Protein AF-A0A377B4F2-F1 (afdb_monomer_lite)

InterPro domains:
  IPR049312 tRNA uridine 5-carboxymethylaminomethyl modification enzyme, C-terminal, N-terninal subdomain [PF21680] (4-62)

Organism: Escherichia coli (NCBI:txid562)

Sequence (70 aa):
MNAHLTAPLSREASGEDLLRRPEMTYEKLTTLTPFAPALTDEQAAEQVEIQVKYEGYIARQQDEIEKQLA

Secondary structure (DSSP, 8-state):
--TT-SS--SS---HHHHHTSTT--HHHHHTSGGGPSPPS-HHHHHHHHHHHHHHHHHHHHHHHHHHHH-

pLDDT: mean 90.59, std 10.52, range [41.53, 98.06]

Radius of gyration: 15.1 Å; chains: 1; bounding box: 46×29×35 Å

Structure (mmCIF, N/CA/C/O backbone):
data_AF-A0A377B4F2-F1
#
_entry.id   AF-A0A377B4F2-F1
#
loop_
_atom_site.group_PDB
_atom_site.id
_atom_site.type_symbol
_atom_site.label_atom_id
_atom_site.label_alt_id
_atom_site.label_comp_id
_atom_site.label_asym_id
_atom_site.label_entity_id
_atom_site.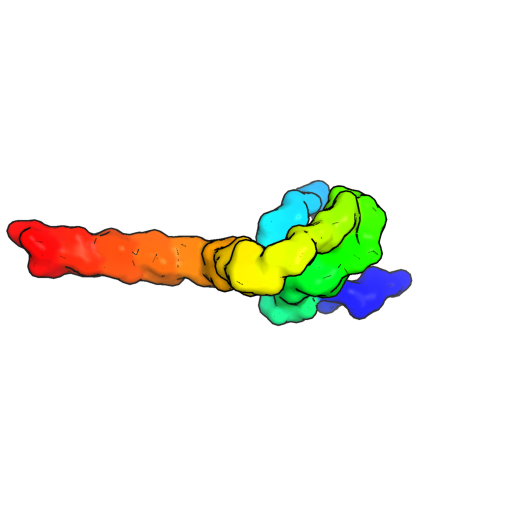label_seq_id
_atom_site.pdbx_PDB_ins_code
_atom_site.Cartn_x
_atom_site.Cartn_y
_atom_site.Cartn_z
_atom_site.occupancy
_atom_site.B_iso_or_equiv
_atom_site.auth_seq_id
_atom_site.auth_comp_id
_atom_site.auth_asym_id
_atom_site.auth_atom_id
_atom_site.pdbx_PDB_model_num
ATOM 1 N N . MET A 1 1 ? 21.153 -12.760 -5.181 1.00 41.53 1 MET A N 1
ATOM 2 C CA . MET A 1 1 ? 20.767 -12.078 -3.927 1.00 41.53 1 MET A CA 1
ATOM 3 C C . MET A 1 1 ? 19.575 -11.201 -4.272 1.00 41.53 1 MET A C 1
ATOM 5 O O . MET A 1 1 ? 19.721 -10.380 -5.167 1.00 41.53 1 MET A O 1
ATOM 9 N N . ASN A 1 2 ? 18.390 -11.454 -3.708 1.00 53.09 2 ASN A N 1
ATOM 10 C CA . ASN A 1 2 ? 17.185 -10.683 -4.039 1.00 53.09 2 ASN A CA 1
ATOM 11 C C . ASN A 1 2 ? 17.361 -9.252 -3.522 1.00 53.09 2 ASN A C 1
ATOM 13 O O . ASN A 1 2 ? 17.220 -9.017 -2.330 1.00 53.09 2 ASN A O 1
ATOM 17 N N . ALA A 1 3 ? 17.699 -8.312 -4.406 1.00 65.94 3 ALA A N 1
ATOM 18 C CA . ALA A 1 3 ? 18.049 -6.935 -4.041 1.00 65.94 3 ALA A CA 1
ATOM 19 C C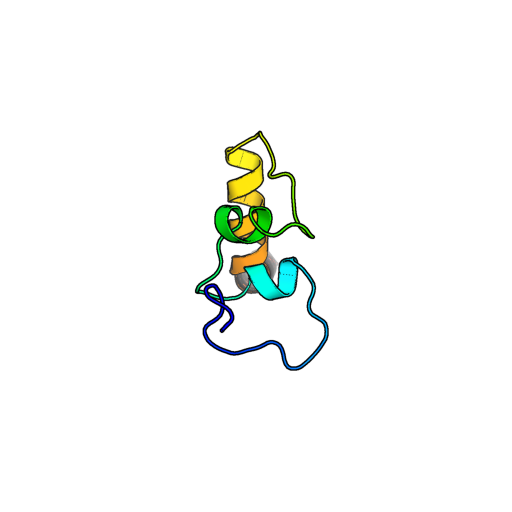 . ALA A 1 3 ? 16.890 -6.134 -3.410 1.00 65.94 3 ALA A C 1
ATOM 21 O O . ALA A 1 3 ? 17.115 -5.058 -2.867 1.00 65.94 3 ALA A O 1
ATOM 22 N N . HIS A 1 4 ? 15.663 -6.659 -3.466 1.00 68.25 4 HIS A N 1
ATOM 23 C CA . HIS A 1 4 ? 14.442 -5.957 -3.066 1.00 68.25 4 HIS A CA 1
ATOM 24 C C . HIS A 1 4 ? 13.756 -6.529 -1.818 1.00 68.25 4 HIS A C 1
ATOM 26 O O . HIS A 1 4 ? 12.769 -5.955 -1.370 1.00 68.25 4 HIS A O 1
ATOM 32 N N . LEU A 1 5 ? 14.237 -7.648 -1.260 1.00 71.06 5 LEU A N 1
ATOM 33 C CA . LEU A 1 5 ? 13.601 -8.313 -0.117 1.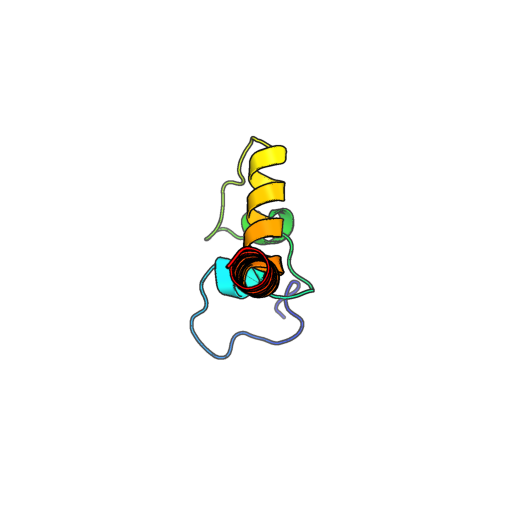00 71.06 5 LEU A CA 1
ATOM 34 C C . LEU A 1 5 ? 14.603 -8.533 1.013 1.00 71.06 5 LEU A C 1
ATOM 36 O O . LEU A 1 5 ? 15.709 -9.020 0.783 1.00 71.06 5 LEU A O 1
ATOM 40 N N . THR A 1 6 ? 14.178 -8.239 2.241 1.00 74.69 6 THR A N 1
ATOM 41 C CA . THR A 1 6 ? 14.988 -8.464 3.451 1.00 74.69 6 THR A CA 1
ATOM 42 C C . THR A 1 6 ? 15.151 -9.951 3.781 1.00 74.69 6 THR A C 1
ATOM 44 O O . THR A 1 6 ? 16.196 -10.370 4.274 1.00 74.69 6 THR A O 1
ATOM 47 N N . ALA A 1 7 ? 14.147 -10.767 3.444 1.00 76.12 7 ALA A N 1
ATOM 48 C CA . ALA A 1 7 ? 14.175 -12.221 3.551 1.00 76.12 7 ALA A CA 1
ATOM 49 C C . ALA A 1 7 ? 13.647 -12.873 2.259 1.00 76.12 7 ALA A C 1
ATOM 51 O O . ALA A 1 7 ? 12.643 -12.403 1.709 1.00 76.12 7 ALA A O 1
ATOM 52 N N . PRO A 1 8 ? 14.285 -13.955 1.771 1.00 77.88 8 PRO A N 1
ATOM 53 C CA . PRO A 1 8 ? 13.860 -14.645 0.559 1.00 77.88 8 PRO A CA 1
ATOM 54 C C . PRO A 1 8 ? 12.464 -15.261 0.712 1.00 77.88 8 PRO A C 1
ATOM 56 O O . PRO A 1 8 ? 12.009 -15.569 1.814 1.00 77.88 8 PRO A O 1
ATOM 59 N N . LEU A 1 9 ? 11.781 -15.448 -0.417 1.00 80.75 9 LEU A N 1
ATOM 60 C CA . LEU A 1 9 ? 10.481 -16.108 -0.449 1.00 80.75 9 LEU A CA 1
ATOM 61 C C . LEU A 1 9 ? 10.654 -17.596 -0.137 1.00 80.75 9 LEU A C 1
ATOM 63 O O . LEU A 1 9 ? 11.410 -18.291 -0.809 1.00 80.75 9 LEU A O 1
ATOM 67 N N . SER A 1 10 ? 9.958 -18.073 0.893 1.00 77.88 10 SER A N 1
ATOM 68 C CA . SER A 1 10 ? 9.926 -19.487 1.290 1.00 77.88 10 SER A CA 1
ATOM 69 C C . SER A 1 10 ? 8.801 -20.278 0.615 1.00 77.88 10 SER A C 1
ATOM 71 O O . SER A 1 10 ? 8.774 -21.503 0.700 1.00 77.88 10 SER A O 1
ATOM 73 N N . ARG A 1 11 ? 7.867 -19.579 -0.037 1.00 82.81 11 ARG A N 1
ATOM 74 C CA . ARG A 1 11 ? 6.702 -20.110 -0.752 1.00 82.81 11 ARG A CA 1
ATOM 75 C C . ARG A 1 11 ? 6.272 -19.138 -1.850 1.00 82.81 11 ARG A C 1
ATOM 77 O O . ARG A 1 11 ? 6.761 -18.008 -1.893 1.00 82.81 11 ARG A O 1
ATOM 84 N N . GLU A 1 12 ? 5.343 -19.575 -2.692 1.00 85.69 12 GLU A N 1
ATOM 85 C CA . GLU A 1 12 ? 4.642 -18.700 -3.632 1.00 85.69 12 GLU A CA 1
ATOM 86 C C . GLU A 1 12 ? 3.963 -17.540 -2.882 1.00 85.69 12 GLU A C 1
ATOM 88 O O . GLU A 1 12 ? 3.410 -17.731 -1.795 1.00 85.69 12 GLU A O 1
ATOM 93 N N . ALA A 1 13 ? 4.070 -16.333 -3.435 1.00 88.62 13 ALA A N 1
ATOM 94 C CA . ALA A 1 13 ? 3.541 -15.104 -2.855 1.00 88.62 13 ALA A CA 1
ATOM 95 C C . ALA A 1 13 ? 2.928 -14.248 -3.965 1.00 88.62 13 ALA A C 1
ATOM 97 O O . ALA A 1 13 ? 3.524 -14.102 -5.036 1.00 88.62 13 ALA A O 1
ATOM 98 N N . SER A 1 14 ? 1.753 -13.681 -3.702 1.00 93.69 14 SER A N 1
ATOM 99 C CA . SER A 1 14 ? 1.107 -12.735 -4.613 1.00 93.69 14 SER A CA 1
ATOM 100 C C . SER A 1 14 ? 1.802 -11.368 -4.579 1.00 93.69 14 SER A C 1
ATOM 102 O O . SER A 1 14 ? 2.548 -11.058 -3.648 1.00 93.69 14 SER A O 1
ATOM 104 N N . GLY A 1 15 ? 1.537 -10.514 -5.573 1.00 93.81 15 GLY A N 1
ATOM 105 C CA . GLY A 1 15 ? 2.012 -9.124 -5.549 1.00 93.81 15 GLY A CA 1
ATOM 106 C C . GLY A 1 15 ? 1.518 -8.359 -4.315 1.00 93.81 15 GLY A C 1
ATOM 107 O O . GLY A 1 15 ? 2.259 -7.570 -3.737 1.00 93.81 15 GLY A O 1
ATOM 108 N N . GLU A 1 16 ? 0.309 -8.668 -3.853 1.00 94.81 16 GLU A N 1
ATOM 109 C CA . GLU A 1 16 ? -0.283 -8.107 -2.639 1.00 94.81 16 GLU A CA 1
ATOM 110 C C . GLU A 1 16 ? 0.484 -8.530 -1.377 1.00 94.81 16 GLU A C 1
ATOM 112 O O . GLU A 1 16 ? 0.835 -7.691 -0.548 1.00 94.81 16 GLU A O 1
ATOM 117 N N . ASP A 1 17 ? 0.856 -9.812 -1.268 1.00 93.62 17 ASP A N 1
ATOM 118 C CA . ASP A 1 17 ? 1.689 -10.315 -0.164 1.00 93.62 17 ASP A CA 1
ATOM 119 C C . ASP A 1 17 ? 3.067 -9.648 -0.121 1.00 93.62 17 ASP A C 1
ATOM 121 O O . ASP A 1 17 ? 3.641 -9.451 0.953 1.00 93.62 17 ASP A O 1
ATOM 125 N N . LEU A 1 18 ? 3.620 -9.314 -1.289 1.00 94.12 18 LEU A N 1
ATOM 126 C CA . LEU A 1 18 ? 4.874 -8.576 -1.392 1.00 94.12 18 LEU A CA 1
ATOM 127 C C . LEU A 1 18 ? 4.688 -7.111 -0.993 1.00 94.12 18 LEU A C 1
ATOM 129 O O . LEU A 1 18 ? 5.533 -6.581 -0.277 1.00 94.12 18 LEU A O 1
ATOM 133 N N . LEU A 1 19 ? 3.594 -6.472 -1.410 1.00 95.31 19 LEU A N 1
ATOM 134 C CA . LEU A 1 19 ? 3.314 -5.058 -1.149 1.00 95.31 19 LEU A CA 1
ATOM 135 C C . LEU A 1 19 ? 2.968 -4.771 0.321 1.00 95.31 19 LEU A C 1
ATOM 137 O O . LEU A 1 19 ? 3.241 -3.676 0.811 1.00 95.31 19 LEU A O 1
ATOM 141 N N . ARG A 1 20 ? 2.462 -5.772 1.055 1.00 93.94 20 ARG A N 1
ATOM 142 C CA . ARG A 1 20 ? 2.307 -5.718 2.521 1.00 93.94 20 ARG A CA 1
ATOM 143 C C . ARG A 1 20 ? 3.642 -5.623 3.272 1.00 93.94 20 ARG A C 1
ATOM 145 O O . ARG A 1 20 ? 3.649 -5.290 4.456 1.00 93.94 20 ARG A O 1
ATOM 152 N N . ARG A 1 21 ? 4.777 -5.936 2.636 1.00 92.44 21 ARG A N 1
ATOM 153 C CA . ARG A 1 21 ? 6.091 -5.874 3.291 1.00 92.44 21 ARG A CA 1
ATOM 154 C C . ARG A 1 21 ? 6.545 -4.419 3.460 1.00 92.44 21 ARG A C 1
ATOM 156 O O . ARG A 1 21 ? 6.505 -3.673 2.482 1.00 92.44 21 ARG A O 1
ATOM 163 N N . PRO A 1 22 ? 7.040 -4.010 4.645 1.00 91.25 22 PRO A N 1
ATOM 164 C CA . PRO A 1 22 ? 7.433 -2.621 4.901 1.00 91.25 22 PRO A CA 1
ATOM 165 C C . PRO A 1 22 ? 8.476 -2.066 3.923 1.00 91.25 22 PRO A C 1
ATOM 167 O O . PRO A 1 22 ? 8.471 -0.875 3.625 1.00 91.25 22 PRO A O 1
ATOM 170 N N . GLU A 1 23 ? 9.373 -2.916 3.416 1.00 92.62 23 GLU A N 1
ATOM 171 C CA . GLU A 1 23 ? 10.431 -2.524 2.480 1.00 92.62 23 GLU A CA 1
ATOM 172 C C . GLU A 1 23 ? 9.965 -2.346 1.020 1.00 92.62 23 GLU A C 1
ATOM 174 O O . GLU A 1 23 ? 10.709 -1.785 0.199 1.00 92.62 23 GLU A O 1
ATOM 179 N N . MET A 1 24 ? 8.759 -2.824 0.689 1.00 94.38 24 MET A N 1
ATOM 180 C CA . MET A 1 24 ? 8.206 -2.831 -0.664 1.00 94.38 24 MET A CA 1
ATOM 181 C C . MET A 1 24 ? 7.310 -1.613 -0.908 1.00 94.38 24 MET A C 1
ATOM 183 O O . MET A 1 24 ? 6.567 -1.182 -0.027 1.00 94.38 24 MET A O 1
ATOM 187 N N . THR A 1 25 ? 7.377 -1.070 -2.120 1.00 96.50 25 THR A N 1
ATOM 188 C CA . THR A 1 25 ? 6.472 -0.027 -2.631 1.00 96.50 25 THR A CA 1
ATOM 189 C C . THR A 1 25 ? 5.868 -0.505 -3.947 1.00 96.50 25 THR A C 1
ATOM 191 O O . THR A 1 25 ? 6.428 -1.396 -4.593 1.00 96.50 25 THR A O 1
ATOM 194 N N . TYR A 1 26 ? 4.745 0.073 -4.361 1.00 97.31 26 TYR A N 1
ATOM 195 C CA . TYR A 1 26 ? 4.083 -0.262 -5.619 1.00 97.31 26 TYR A CA 1
ATOM 196 C C . TYR A 1 26 ? 4.999 0.024 -6.815 1.00 97.31 26 TYR A C 1
ATOM 198 O O . TYR A 1 26 ? 5.135 -0.804 -7.717 1.00 97.31 26 TYR A O 1
ATOM 206 N N . GLU A 1 27 ? 5.716 1.148 -6.772 1.00 96.12 27 GLU A N 1
ATOM 207 C CA . GLU A 1 27 ? 6.735 1.498 -7.765 1.00 96.12 27 GLU A CA 1
ATOM 208 C C . GLU A 1 27 ? 7.794 0.392 -7.887 1.00 96.12 27 GLU A C 1
ATOM 210 O O . GLU A 1 27 ? 8.006 -0.149 -8.969 1.00 96.12 27 GLU A O 1
ATOM 215 N N . LYS A 1 28 ? 8.410 -0.028 -6.771 1.00 95.56 28 LYS A N 1
ATOM 216 C CA . LYS A 1 28 ? 9.416 -1.104 -6.778 1.00 95.56 28 LYS A CA 1
ATOM 217 C C . LYS A 1 28 ? 8.835 -2.422 -7.275 1.00 95.56 28 LYS A C 1
ATOM 219 O O . LYS A 1 28 ? 9.495 -3.121 -8.041 1.00 95.56 28 LYS A O 1
ATOM 224 N N . LEU A 1 29 ? 7.621 -2.763 -6.847 1.00 96.00 29 LEU A N 1
ATOM 225 C CA . LEU A 1 29 ? 6.952 -4.005 -7.219 1.00 96.00 29 LEU A CA 1
ATOM 226 C C . LEU A 1 29 ? 6.742 -4.087 -8.735 1.00 96.00 29 LEU A C 1
ATOM 228 O O . LEU A 1 29 ? 7.066 -5.104 -9.340 1.00 96.00 29 LEU A O 1
ATOM 232 N N . THR A 1 30 ? 6.263 -3.004 -9.345 1.00 96.50 30 THR A N 1
ATOM 233 C CA . THR A 1 30 ? 5.947 -2.937 -10.780 1.00 96.50 30 THR A CA 1
ATOM 234 C C . THR A 1 30 ? 7.179 -2.818 -11.682 1.00 96.50 30 THR A C 1
ATOM 236 O O . THR A 1 30 ? 7.068 -3.026 -12.889 1.00 96.50 30 THR A O 1
ATOM 239 N N . THR A 1 31 ? 8.375 -2.587 -11.119 1.00 95.06 31 THR A N 1
ATOM 240 C CA . THR A 1 31 ? 9.642 -2.772 -11.860 1.00 95.06 31 THR A CA 1
ATOM 241 C C . THR A 1 31 ? 9.962 -4.241 -12.149 1.00 95.06 31 THR A C 1
ATOM 243 O O . THR A 1 31 ? 10.757 -4.538 -13.043 1.00 95.06 31 THR A O 1
ATOM 246 N N . LEU A 1 32 ? 9.360 -5.177 -11.408 1.00 92.88 32 LEU A N 1
ATOM 247 C CA . LEU A 1 32 ? 9.558 -6.605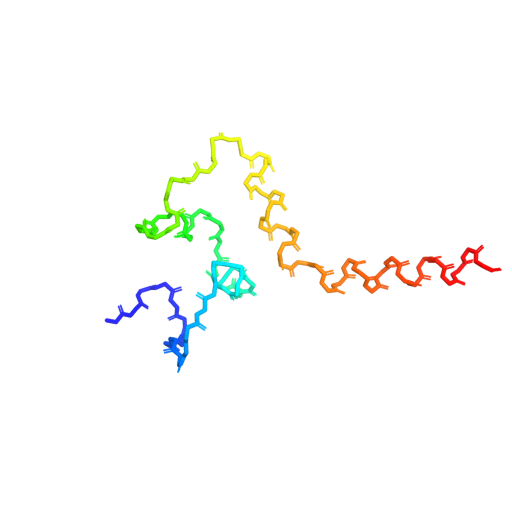 -11.621 1.00 92.88 32 LEU A CA 1
ATOM 248 C C . LEU A 1 32 ? 8.705 -7.062 -12.808 1.00 92.88 32 LEU A C 1
ATOM 250 O O . LEU A 1 32 ? 7.498 -6.835 -12.828 1.00 92.88 32 LEU A O 1
ATOM 254 N N . THR A 1 33 ? 9.306 -7.791 -13.752 1.00 93.38 33 THR A N 1
ATOM 255 C CA . THR A 1 33 ? 8.634 -8.305 -14.962 1.00 93.38 33 THR A CA 1
ATOM 256 C C . THR A 1 33 ? 7.252 -8.934 -14.715 1.00 93.38 33 THR A C 1
ATOM 258 O O . THR A 1 33 ? 6.360 -8.678 -15.518 1.00 93.38 33 THR A O 1
ATOM 261 N N . PRO A 1 34 ? 7.017 -9.719 -13.638 1.00 92.62 34 PRO A N 1
ATOM 262 C CA . PRO A 1 34 ? 5.706 -10.325 -13.386 1.00 92.62 34 PRO A CA 1
ATOM 263 C C . PRO A 1 34 ? 4.595 -9.338 -13.001 1.00 92.62 34 PRO A C 1
ATOM 265 O O . PRO A 1 34 ? 3.425 -9.692 -13.096 1.00 92.62 34 PRO A O 1
ATOM 268 N N . PHE A 1 35 ? 4.945 -8.135 -12.540 1.00 94.81 35 PHE A N 1
ATOM 269 C CA . PHE A 1 35 ? 3.998 -7.124 -12.054 1.00 94.81 35 PHE A CA 1
ATOM 270 C C . PHE A 1 35 ? 4.021 -5.843 -12.897 1.00 94.81 35 PHE A C 1
ATOM 272 O O . PHE A 1 35 ? 3.382 -4.859 -12.539 1.00 94.81 35 PHE A O 1
ATOM 279 N N . ALA A 1 36 ? 4.753 -5.849 -14.010 1.00 93.75 36 ALA A N 1
ATOM 280 C CA . ALA A 1 36 ? 4.744 -4.777 -14.992 1.00 93.75 36 ALA A CA 1
ATOM 281 C C . ALA A 1 36 ? 3.534 -4.910 -15.945 1.00 93.75 36 ALA A C 1
ATOM 283 O O . ALA A 1 36 ? 3.095 -6.030 -16.224 1.00 93.75 36 ALA A O 1
ATOM 284 N N . PRO A 1 37 ? 3.038 -3.801 -16.528 1.00 95.62 37 PRO A N 1
ATOM 285 C CA . PRO A 1 37 ? 3.467 -2.416 -16.317 1.00 95.62 37 PRO A CA 1
ATOM 286 C C . PRO A 1 37 ? 2.843 -1.782 -15.064 1.00 95.62 37 PRO A C 1
ATOM 288 O O . PRO A 1 37 ? 1.819 -2.239 -14.562 1.00 95.62 37 PRO A O 1
ATOM 291 N N . ALA A 1 38 ? 3.444 -0.687 -14.597 1.00 96.69 38 ALA A N 1
ATOM 292 C CA . ALA A 1 38 ? 2.846 0.151 -13.564 1.00 96.69 38 ALA A CA 1
ATOM 293 C C . ALA A 1 38 ? 1.575 0.854 -14.068 1.00 96.69 38 ALA A C 1
ATOM 295 O O . ALA A 1 38 ? 1.436 1.135 -15.264 1.00 96.69 38 ALA A O 1
ATOM 296 N N . LEU A 1 39 ? 0.676 1.192 -13.142 1.00 97.19 39 LEU A N 1
ATOM 297 C CA . LEU A 1 39 ? -0.399 2.144 -13.408 1.00 97.19 39 LEU A CA 1
ATOM 298 C C . LEU A 1 39 ? 0.181 3.508 -13.803 1.00 97.19 39 LEU A C 1
ATOM 300 O O . LEU A 1 39 ? 1.123 3.999 -13.187 1.00 97.19 39 LEU A O 1
ATOM 304 N N . THR A 1 40 ? -0.409 4.127 -14.825 1.00 97.25 40 THR A N 1
ATOM 305 C CA . THR A 1 40 ? -0.050 5.486 -15.264 1.00 97.25 40 THR A CA 1
ATOM 306 C C . THR A 1 40 ? -0.686 6.573 -14.404 1.00 97.25 40 THR A C 1
ATOM 308 O O . THR A 1 40 ? -0.238 7.712 -14.429 1.00 97.25 40 THR A O 1
ATOM 311 N N . ASP A 1 41 ? -1.767 6.238 -13.699 1.00 98.06 41 ASP A N 1
ATOM 312 C CA . ASP A 1 41 ? -2.429 7.129 -12.754 1.00 98.06 41 ASP A CA 1
ATOM 313 C C . ASP A 1 41 ? -1.728 7.024 -11.395 1.00 98.06 41 ASP A C 1
ATOM 315 O O . ASP A 1 41 ? -1.810 5.998 -10.716 1.00 98.06 41 ASP A O 1
ATOM 319 N N . GLU A 1 42 ? -1.025 8.091 -11.022 1.00 96.06 42 GLU A N 1
ATOM 320 C CA . GLU A 1 42 ? -0.259 8.167 -9.779 1.00 96.06 42 GLU A CA 1
ATOM 321 C C . GLU A 1 42 ? -1.153 8.066 -8.537 1.00 96.06 42 GLU A C 1
ATOM 323 O O . GLU A 1 42 ? -0.773 7.408 -7.570 1.00 96.06 42 GLU A O 1
ATOM 328 N N . GLN A 1 43 ? -2.362 8.639 -8.574 1.00 97.81 43 GLN A N 1
ATOM 329 C CA . GLN A 1 43 ? -3.293 8.579 -7.443 1.00 97.81 43 GLN A CA 1
ATOM 330 C C . GLN A 1 43 ? -3.827 7.161 -7.267 1.00 97.81 43 GLN A C 1
ATOM 332 O O . GLN A 1 43 ? -3.914 6.660 -6.148 1.00 97.81 43 GLN A O 1
ATOM 337 N N . ALA A 1 44 ? -4.149 6.482 -8.371 1.00 97.75 44 ALA A N 1
ATOM 338 C CA . ALA A 1 44 ? -4.572 5.088 -8.315 1.00 97.75 44 ALA A CA 1
ATOM 339 C C . ALA A 1 44 ? -3.442 4.174 -7.809 1.00 97.75 44 ALA A C 1
ATOM 341 O O . ALA A 1 44 ? -3.692 3.294 -6.987 1.00 97.75 44 ALA A O 1
ATOM 342 N N . ALA A 1 45 ? -2.203 4.393 -8.261 1.00 97.44 45 ALA A N 1
ATOM 343 C CA . ALA A 1 45 ? -1.034 3.636 -7.814 1.00 97.44 45 ALA A CA 1
ATOM 344 C C . ALA A 1 45 ? -0.772 3.806 -6.307 1.00 97.44 45 ALA A C 1
ATOM 346 O O . ALA A 1 45 ? -0.602 2.817 -5.589 1.00 97.44 45 ALA A O 1
ATOM 347 N N . GLU A 1 46 ? -0.795 5.048 -5.818 1.00 97.06 46 GLU A N 1
ATOM 348 C CA . GLU A 1 46 ? -0.657 5.361 -4.395 1.00 97.06 46 GLU A CA 1
ATOM 349 C C . GLU A 1 46 ? -1.789 4.726 -3.579 1.00 97.06 46 GLU A C 1
ATOM 351 O O . GLU A 1 46 ? -1.544 4.074 -2.561 1.00 97.06 46 GLU A O 1
ATOM 356 N N . GLN A 1 47 ? -3.029 4.839 -4.058 1.00 97.69 47 GLN A N 1
ATOM 357 C CA . GLN A 1 47 ? -4.186 4.297 -3.359 1.00 97.69 47 GLN A CA 1
ATOM 358 C C . GLN A 1 47 ? -4.133 2.767 -3.247 1.00 97.69 47 GLN A C 1
ATOM 360 O O . GLN A 1 47 ? -4.521 2.231 -2.208 1.00 97.69 47 GLN A O 1
ATOM 365 N N . VAL A 1 48 ? -3.620 2.061 -4.262 1.00 97.19 48 VAL A N 1
ATOM 366 C CA . VAL A 1 48 ? -3.381 0.608 -4.195 1.00 97.19 48 VAL A CA 1
ATOM 367 C C . VAL A 1 48 ? -2.368 0.276 -3.099 1.00 97.19 48 VAL A C 1
ATOM 369 O O . VAL A 1 48 ? -2.617 -0.614 -2.286 1.00 97.19 48 VAL A O 1
ATOM 372 N N . GLU A 1 49 ? -1.247 0.998 -3.032 1.00 97.19 49 GLU A N 1
ATOM 373 C CA . GLU A 1 49 ? -0.243 0.783 -1.985 1.00 97.19 49 GLU A CA 1
ATOM 374 C C . GLU A 1 49 ? -0.815 1.013 -0.582 1.00 97.19 49 GLU A C 1
ATOM 376 O O . GLU A 1 49 ? -0.623 0.181 0.309 1.00 97.19 49 GLU A O 1
ATOM 381 N N . ILE A 1 50 ? -1.556 2.107 -0.395 1.00 95.88 50 ILE A N 1
ATOM 382 C CA . ILE A 1 50 ? -2.200 2.448 0.876 1.00 95.88 50 ILE A CA 1
ATOM 383 C C . ILE A 1 50 ? -3.212 1.369 1.266 1.00 95.88 50 ILE A C 1
ATOM 385 O O . ILE A 1 50 ? -3.168 0.861 2.387 1.00 95.88 50 ILE A O 1
ATOM 389 N N . GLN A 1 51 ? -4.110 0.988 0.359 1.00 96.00 51 GLN A N 1
ATOM 390 C CA . GLN A 1 51 ? -5.139 -0.006 0.660 1.00 96.00 51 GLN A CA 1
ATOM 391 C C . GLN A 1 51 ? -4.518 -1.328 1.097 1.00 96.00 51 GLN A C 1
ATOM 393 O O . GLN A 1 51 ? -4.892 -1.843 2.144 1.00 96.00 51 GLN A O 1
ATOM 398 N N . VAL A 1 52 ? -3.518 -1.829 0.372 1.00 96.00 52 VAL A N 1
ATOM 399 C CA . VAL A 1 52 ? -2.880 -3.109 0.706 1.00 96.00 52 VAL A CA 1
ATOM 400 C C . VAL A 1 52 ? -2.111 -3.041 2.029 1.00 96.00 52 VAL A C 1
ATOM 402 O O . VAL A 1 52 ? -2.179 -3.974 2.831 1.00 96.00 52 VAL A O 1
ATOM 405 N N . LYS A 1 53 ? -1.391 -1.945 2.300 1.00 95.69 53 LYS A N 1
ATOM 406 C CA . LYS A 1 53 ? -0.609 -1.800 3.542 1.00 95.69 53 LYS A CA 1
ATOM 407 C C . LYS A 1 53 ? -1.474 -1.609 4.783 1.00 95.69 53 LYS A C 1
ATOM 409 O O . LYS A 1 53 ? -1.080 -2.037 5.868 1.00 95.69 53 LYS A O 1
ATOM 414 N N . TYR A 1 54 ? -2.633 -0.972 4.636 1.00 95.00 54 TYR A N 1
ATOM 415 C CA . TYR A 1 54 ? -3.465 -0.564 5.766 1.00 95.00 54 TYR A CA 1
ATOM 416 C C . TYR A 1 54 ? -4.802 -1.304 5.870 1.00 95.00 54 TYR A C 1
ATOM 418 O O . TYR A 1 54 ? -5.534 -1.044 6.821 1.00 95.00 54 TYR A O 1
ATOM 426 N N . GLU A 1 55 ? -5.096 -2.254 4.978 1.00 92.44 55 GLU A N 1
ATOM 427 C CA . GLU A 1 55 ? -6.349 -3.025 4.914 1.00 92.44 55 GLU A CA 1
ATOM 428 C C . GLU A 1 55 ? -6.856 -3.473 6.294 1.00 92.44 55 GLU A C 1
ATOM 430 O O . GLU A 1 55 ? -7.963 -3.124 6.698 1.00 92.44 55 GLU A O 1
ATOM 435 N N . GLY A 1 56 ? -6.022 -4.174 7.071 1.00 90.12 56 GLY A N 1
ATOM 436 C CA . GLY A 1 56 ? -6.419 -4.692 8.386 1.00 90.12 56 GLY A CA 1
ATOM 437 C C . GLY A 1 56 ? -6.661 -3.606 9.440 1.00 90.12 56 GLY A C 1
ATOM 438 O O . GLY A 1 56 ? -7.523 -3.760 10.306 1.00 90.12 56 GLY A O 1
ATOM 439 N N . TYR A 1 57 ? -5.930 -2.491 9.370 1.00 92.12 57 TYR A N 1
ATOM 440 C CA . TYR A 1 57 ? -6.128 -1.358 10.276 1.00 92.12 57 TYR A CA 1
ATOM 441 C C . TYR A 1 57 ? -7.393 -0.578 9.925 1.00 92.12 57 TYR A C 1
ATOM 443 O O . TYR A 1 57 ? -8.114 -0.162 10.828 1.00 92.12 57 TYR A O 1
ATOM 451 N N . ILE A 1 58 ? -7.660 -0.396 8.630 1.00 90.75 58 ILE A N 1
ATOM 452 C CA . ILE A 1 58 ? -8.859 0.271 8.121 1.00 90.75 58 ILE A CA 1
ATOM 453 C C . ILE A 1 58 ? -10.095 -0.550 8.487 1.00 90.75 58 ILE A C 1
ATOM 455 O O . ILE A 1 58 ? -11.021 0.005 9.071 1.00 90.75 58 ILE A O 1
ATOM 459 N N . ALA A 1 59 ? -10.080 -1.863 8.236 1.00 93.75 59 ALA A N 1
ATOM 460 C CA . ALA A 1 59 ? -11.182 -2.756 8.587 1.00 93.75 59 ALA A CA 1
ATOM 461 C C . ALA A 1 59 ? -11.491 -2.706 10.091 1.00 93.75 59 ALA A C 1
ATOM 463 O O . ALA A 1 59 ? -12.631 -2.505 10.495 1.00 93.75 59 ALA A O 1
ATOM 464 N N . ARG A 1 60 ? -10.457 -2.776 10.941 1.00 94.75 60 ARG A N 1
ATOM 465 C CA . ARG A 1 60 ? -10.642 -2.668 12.393 1.00 94.75 60 ARG A CA 1
ATOM 466 C C . ARG A 1 60 ? -11.241 -1.323 12.813 1.00 94.75 60 ARG A C 1
ATOM 468 O O . ARG A 1 60 ? -12.105 -1.290 13.684 1.00 94.75 60 ARG A O 1
ATOM 475 N N . GLN A 1 61 ? -10.763 -0.223 12.237 1.00 94.38 61 GLN A N 1
ATOM 476 C CA . GLN A 1 61 ? -11.293 1.105 12.548 1.00 94.38 61 GLN A CA 1
ATOM 477 C C . GLN A 1 61 ? -12.752 1.247 12.102 1.00 94.38 61 GLN A C 1
ATOM 479 O O . GLN A 1 61 ? -13.546 1.843 12.824 1.00 94.38 61 GLN A O 1
ATOM 484 N N . GLN A 1 62 ? -13.121 0.670 10.957 1.00 93.94 62 GLN A N 1
ATOM 485 C CA . GLN A 1 62 ? -14.507 0.634 10.488 1.00 93.94 62 GLN A CA 1
ATOM 486 C C . GLN A 1 62 ? -15.402 -0.144 11.461 1.00 93.94 62 GLN A C 1
ATOM 488 O O . GLN A 1 62 ? -16.410 0.402 11.906 1.00 93.94 62 GLN A O 1
ATOM 493 N N . ASP A 1 63 ? -14.982 -1.335 11.900 1.00 96.25 63 ASP A N 1
ATOM 494 C CA . ASP A 1 63 ? -15.712 -2.123 12.905 1.00 96.25 63 ASP A CA 1
ATOM 495 C C . ASP A 1 63 ? -15.901 -1.362 14.232 1.00 96.25 63 ASP A C 1
ATOM 497 O O . ASP A 1 63 ? -16.918 -1.503 14.916 1.00 96.25 63 ASP A O 1
ATOM 501 N N . GLU A 1 64 ? -14.896 -0.588 14.653 1.00 96.50 64 GLU A N 1
ATOM 502 C CA . GLU A 1 64 ? -14.960 0.232 15.867 1.00 96.50 64 GLU A CA 1
ATOM 503 C C . GLU A 1 64 ? -15.949 1.401 15.711 1.00 96.50 64 GLU A C 1
ATOM 505 O O . GLU A 1 64 ? -16.714 1.666 16.640 1.00 96.50 64 GLU A O 1
ATOM 510 N N . ILE A 1 65 ? -15.992 2.049 14.542 1.00 96.12 65 ILE A N 1
ATOM 511 C CA . ILE A 1 65 ? -16.960 3.112 14.220 1.00 96.12 65 ILE A CA 1
ATOM 512 C C . ILE A 1 65 ? -18.389 2.560 14.198 1.00 96.12 65 ILE A C 1
ATOM 514 O O . ILE A 1 65 ? -19.280 3.147 14.809 1.00 96.12 65 ILE A O 1
ATOM 518 N N . GLU A 1 66 ? -18.618 1.421 13.543 1.00 96.75 66 GLU A N 1
ATOM 519 C CA . GLU A 1 66 ? -19.945 0.798 13.468 1.00 96.75 66 GLU A CA 1
ATOM 520 C C . GLU A 1 66 ? -20.498 0.463 14.857 1.00 96.75 66 GLU A C 1
ATOM 522 O O . GLU A 1 66 ? -21.667 0.723 15.139 1.00 96.75 66 GLU A O 1
ATOM 527 N N . LYS A 1 67 ? -19.645 -0.026 15.766 1.00 94.94 67 LYS A N 1
ATOM 528 C CA . LYS A 1 67 ? -20.020 -0.284 17.166 1.00 94.94 67 LYS A CA 1
ATOM 529 C C . LYS A 1 67 ? -20.341 0.980 17.958 1.00 94.94 67 LYS A C 1
ATOM 531 O O . LYS A 1 67 ? -21.116 0.894 18.900 1.00 94.94 67 LYS A O 1
ATOM 536 N N . GLN A 1 68 ? -19.720 2.116 17.638 1.00 93.00 68 GLN A N 1
ATOM 537 C CA . GLN A 1 68 ? -20.004 3.395 18.303 1.00 93.00 68 GLN A CA 1
ATOM 538 C C . GLN A 1 68 ? -21.304 4.043 17.814 1.00 93.00 68 GLN A C 1
ATOM 540 O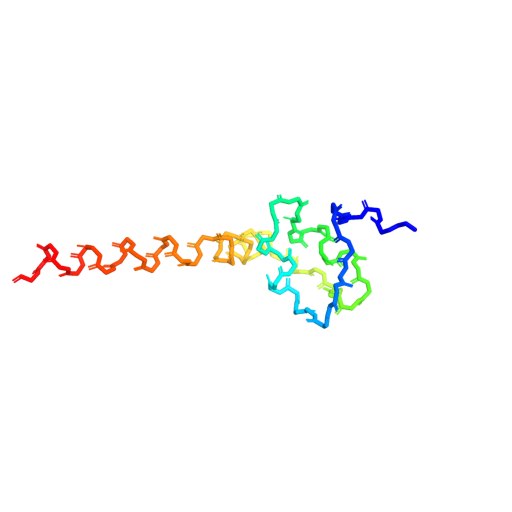 O . GLN A 1 68 ? -21.885 4.853 18.533 1.00 93.00 68 GLN A O 1
ATOM 545 N N . LEU A 1 69 ? -21.728 3.725 16.590 1.00 91.44 69 LEU A N 1
ATOM 546 C CA . LEU A 1 69 ? -22.948 4.250 15.976 1.00 91.44 69 LEU A CA 1
ATOM 547 C C . LEU A 1 69 ? -24.195 3.396 16.266 1.00 91.44 69 LEU A C 1
ATOM 549 O O . LEU A 1 69 ? -25.303 3.857 15.986 1.00 91.44 69 LEU A O 1
ATOM 553 N N . ALA A 1 70 ? -24.013 2.179 16.788 1.00 77.38 70 ALA A N 1
ATOM 554 C CA . ALA A 1 70 ? -25.072 1.268 17.226 1.00 77.38 70 ALA A CA 1
ATOM 555 C C . ALA A 1 70 ? -25.563 1.593 18.646 1.00 77.38 70 ALA A C 1
ATOM 557 O O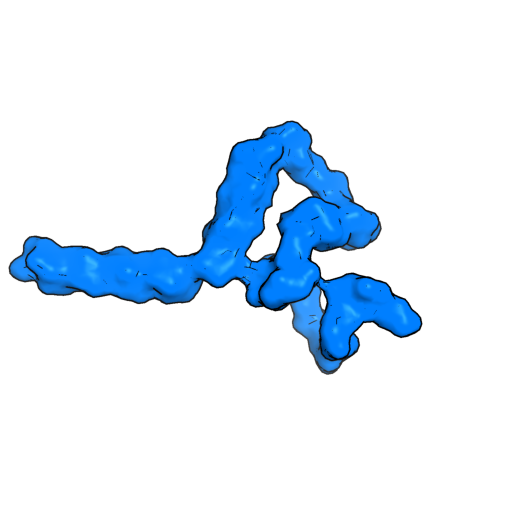 . ALA A 1 70 ? -26.794 1.504 18.864 1.00 77.38 70 ALA A O 1
#

Foldseek 3Di:
DPPQDPDDDPDDDDLLRVLLDPSDALVNSQVDPVNDDGDPDPVVRVVSSCCSNCVVVVVVVVVVVVVVVD